Protein AF-A0A015TZT0-F1 (afdb_monomer_lite)

Sequence (84 aa):
MKSEGFKKREIKNNLKKINAMRTKTLYRCDAQKIDISRFPNFHITGSITGMKKLYYGKNALLVRCGSWIYNVSSEPEVYYNIAH

Radius of gyration: 15.44 Å; chains: 1; bounding box: 46×19×37 Å

Secondary structure (DSSP, 8-state):
---HHHHHHHHHHHHHHHHT-PPEE--HHHHHHTTGGGS-EEETTS-HHHHIIIII-TT--EEEETTEEEE-TT-HHIIIII--

Foldseek 3Di:
DDDPVVVVVVVVVVVVVQLPLDAFEAEPVVCVVVVLVPFDKDFPVDDPVCCCVPPQHSNFHWYDYDRMIGGCNVPCCCRVPGTD

Organism: NCBI:txid1339315

pLDDT: mean 87.56, std 12.95, range [54.19, 97.94]

Structure (mmCIF, N/CA/C/O backbone):
data_AF-A0A015TZT0-F1
#
_entry.id   AF-A0A015TZT0-F1
#
loop_
_atom_site.group_PDB
_atom_site.id
_atom_site.type_symbol
_atom_site.label_atom_id
_atom_site.label_alt_id
_atom_site.label_comp_id
_atom_site.label_asym_id
_atom_site.label_entity_id
_atom_site.label_seq_id
_atom_site.pdbx_PDB_ins_code
_atom_site.Cartn_x
_atom_site.Cartn_y
_atom_site.Cartn_z
_atom_site.occupancy
_atom_site.B_iso_or_equiv
_atom_site.auth_seq_id
_atom_site.auth_comp_id
_atom_site.auth_asym_id
_atom_site.auth_atom_id
_atom_site.pdbx_PDB_model_num
ATOM 1 N N . MET A 1 1 ? 30.425 8.829 27.796 1.00 55.75 1 MET A N 1
ATOM 2 C CA . MET A 1 1 ? 30.261 9.162 26.359 1.00 55.75 1 MET A CA 1
ATOM 3 C C . MET A 1 1 ? 30.053 7.864 25.583 1.00 55.75 1 MET A C 1
ATOM 5 O O . MET A 1 1 ? 30.871 6.967 25.731 1.00 55.75 1 MET A O 1
ATOM 9 N N . LYS A 1 2 ? 28.953 7.696 24.831 1.00 55.34 2 LYS A N 1
ATOM 10 C CA . LYS A 1 2 ? 28.749 6.485 24.004 1.00 55.34 2 LYS A CA 1
ATOM 11 C C . LYS A 1 2 ? 29.760 6.497 22.845 1.00 55.34 2 LYS A C 1
ATOM 13 O O . LYS A 1 2 ? 29.899 7.525 22.189 1.00 55.34 2 LYS A O 1
ATOM 18 N N . SER A 1 3 ? 30.473 5.393 22.617 1.00 67.00 3 SER A N 1
ATOM 19 C CA . SER A 1 3 ? 31.535 5.295 21.601 1.00 67.00 3 SER A CA 1
ATOM 20 C C . SER A 1 3 ? 30.990 5.447 20.172 1.00 67.00 3 SER A C 1
ATOM 22 O O . SER A 1 3 ? 29.868 5.031 19.878 1.00 67.00 3 SER A O 1
ATOM 24 N N . GLU A 1 4 ? 31.782 6.008 19.250 1.00 70.50 4 GLU A N 1
ATOM 25 C CA . GLU A 1 4 ? 31.381 6.180 17.840 1.00 70.50 4 GLU A CA 1
ATOM 26 C C . GLU A 1 4 ? 30.930 4.870 17.171 1.00 70.50 4 GLU A C 1
ATOM 28 O O . GLU A 1 4 ? 30.013 4.856 16.344 1.00 70.50 4 GLU A O 1
ATOM 33 N N . GLY A 1 5 ? 31.539 3.748 17.566 1.00 70.31 5 GLY A N 1
ATOM 34 C CA . GLY A 1 5 ? 31.162 2.415 17.099 1.00 70.31 5 GLY A CA 1
ATOM 35 C C . GLY A 1 5 ? 29.736 2.018 17.493 1.00 70.31 5 GLY A C 1
ATOM 36 O O . GLY A 1 5 ? 29.050 1.361 16.709 1.00 70.31 5 GLY A O 1
ATOM 37 N N . PHE A 1 6 ? 29.256 2.459 18.661 1.00 74.38 6 PHE A N 1
ATOM 38 C CA . PHE A 1 6 ? 27.874 2.248 19.094 1.00 74.38 6 PHE A CA 1
ATOM 39 C C . PHE A 1 6 ? 26.902 3.041 18.210 1.00 74.38 6 PHE A C 1
ATOM 41 O O . PHE A 1 6 ? 25.955 2.469 17.673 1.00 74.38 6 PHE A O 1
ATOM 48 N N . LYS A 1 7 ? 27.206 4.320 17.953 1.00 71.38 7 LYS A N 1
ATOM 49 C CA . LYS A 1 7 ? 26.387 5.216 17.117 1.00 71.38 7 LYS A CA 1
ATOM 50 C C . LYS A 1 7 ? 26.266 4.706 15.673 1.00 71.38 7 LYS A C 1
ATOM 52 O O . LYS A 1 7 ? 25.165 4.635 15.131 1.00 71.38 7 LYS A O 1
ATOM 57 N N . LYS A 1 8 ? 27.370 4.254 15.059 1.00 71.94 8 LYS A N 1
ATOM 58 C CA . LYS A 1 8 ? 27.361 3.653 13.705 1.00 71.94 8 LYS A CA 1
ATOM 59 C C . LYS A 1 8 ? 26.530 2.367 13.637 1.00 71.94 8 LYS A C 1
ATOM 61 O O . LYS A 1 8 ? 25.835 2.139 12.646 1.00 71.94 8 LYS A O 1
ATOM 66 N N . ARG A 1 9 ? 26.589 1.524 14.672 1.00 77.31 9 ARG A N 1
ATOM 67 C CA . ARG A 1 9 ? 25.830 0.263 14.744 1.00 77.31 9 ARG A CA 1
ATOM 68 C C . ARG A 1 9 ? 24.333 0.518 14.934 1.00 77.31 9 ARG A C 1
ATOM 70 O O . ARG A 1 9 ? 23.521 -0.115 14.266 1.00 77.31 9 ARG A O 1
ATOM 77 N N . GLU A 1 10 ? 23.985 1.494 15.765 1.00 79.38 10 GLU A N 1
ATOM 78 C CA . GLU A 1 10 ? 22.615 1.959 15.989 1.00 79.38 10 GLU A CA 1
ATOM 79 C C . GLU A 1 10 ? 21.990 2.532 14.705 1.00 79.38 10 GLU A C 1
ATOM 81 O O . GLU A 1 10 ? 20.900 2.119 14.312 1.00 79.38 10 GLU A O 1
ATOM 86 N N . ILE A 1 11 ? 22.728 3.371 13.967 1.00 77.38 11 ILE A N 1
ATOM 87 C CA . ILE A 1 11 ? 22.302 3.892 12.657 1.00 77.38 11 ILE A CA 1
ATOM 88 C C . ILE A 1 11 ? 22.105 2.755 11.647 1.00 77.38 11 ILE A C 1
ATOM 90 O O . ILE A 1 11 ? 21.083 2.713 10.967 1.00 77.38 11 ILE A O 1
ATOM 94 N N . LYS A 1 12 ? 23.039 1.796 11.558 1.00 71.44 12 LYS A N 1
ATOM 95 C CA . LYS A 1 12 ? 22.903 0.633 10.659 1.00 71.44 12 LYS A CA 1
ATOM 96 C C . LYS A 1 12 ? 21.681 -0.221 10.994 1.00 71.44 12 LYS A C 1
ATOM 98 O O . LYS A 1 12 ? 21.006 -0.692 10.081 1.00 71.44 12 LYS A O 1
ATOM 103 N N . ASN A 1 13 ? 21.397 -0.419 12.278 1.00 68.81 13 ASN A N 1
ATOM 104 C CA . ASN A 1 13 ? 20.247 -1.192 12.738 1.00 68.81 13 ASN A CA 1
ATOM 105 C C . ASN A 1 13 ? 18.930 -0.459 12.468 1.00 68.81 13 ASN A C 1
ATOM 107 O O . ASN A 1 13 ? 18.004 -1.082 11.958 1.00 68.81 13 ASN A O 1
ATOM 111 N N . ASN A 1 14 ? 18.867 0.855 12.698 1.00 65.44 14 ASN A N 1
ATOM 112 C CA . ASN A 1 14 ? 17.714 1.672 12.314 1.00 65.44 14 ASN A CA 1
ATOM 113 C C . ASN A 1 14 ? 17.513 1.681 10.796 1.00 65.44 14 ASN A C 1
ATOM 115 O O . ASN A 1 14 ? 16.400 1.468 10.329 1.00 65.44 14 ASN A O 1
ATOM 119 N N . LEU A 1 15 ? 18.585 1.802 10.009 1.00 60.66 15 LEU A N 1
ATOM 120 C CA . LEU A 1 15 ? 18.511 1.724 8.551 1.00 60.66 15 LEU A CA 1
ATOM 121 C C . LEU A 1 15 ? 18.047 0.339 8.078 1.00 60.66 15 LEU A C 1
ATOM 123 O O . LEU A 1 15 ? 17.254 0.248 7.147 1.00 60.66 15 LEU A O 1
ATOM 127 N N . LYS A 1 16 ? 18.487 -0.746 8.732 1.00 61.12 16 LYS A N 1
ATOM 128 C CA . LYS A 1 16 ? 17.953 -2.097 8.502 1.00 61.12 16 LYS A CA 1
ATOM 129 C C . LYS A 1 16 ? 16.470 -2.187 8.857 1.00 61.12 16 LYS A C 1
ATOM 131 O O . LYS A 1 16 ? 15.736 -2.785 8.088 1.00 61.12 16 LYS A O 1
ATOM 136 N N . LYS A 1 17 ? 16.029 -1.581 9.962 1.00 59.91 17 LYS A N 1
ATOM 137 C CA . LYS A 1 17 ? 14.626 -1.570 10.411 1.00 59.91 17 LYS A CA 1
ATOM 138 C C . LYS A 1 17 ? 13.720 -0.820 9.427 1.00 59.91 17 LYS A C 1
ATOM 140 O O . LYS A 1 17 ? 12.667 -1.327 9.063 1.00 59.91 17 LYS A O 1
ATOM 145 N N . ILE A 1 18 ? 14.186 0.320 8.918 1.00 60.78 18 ILE A N 1
ATOM 146 C CA . ILE A 1 18 ? 13.512 1.119 7.884 1.00 60.78 18 ILE A CA 1
ATOM 147 C C . ILE A 1 18 ? 13.475 0.358 6.546 1.00 60.78 18 ILE A C 1
ATOM 149 O O . ILE A 1 18 ? 12.431 0.264 5.905 1.00 60.78 18 ILE A O 1
ATOM 153 N N . ASN A 1 19 ? 14.591 -0.262 6.143 1.00 54.19 19 ASN A N 1
ATOM 154 C CA . ASN A 1 19 ? 14.660 -1.080 4.923 1.00 54.19 19 ASN A CA 1
ATOM 155 C C . ASN A 1 19 ? 13.885 -2.404 5.040 1.00 54.19 19 ASN A C 1
ATOM 157 O O . ASN A 1 19 ? 13.585 -3.025 4.024 1.00 54.19 19 ASN A O 1
ATOM 161 N N . ALA A 1 20 ? 13.576 -2.843 6.260 1.00 57.03 20 ALA A N 1
ATOM 162 C CA . ALA A 1 20 ? 12.816 -4.052 6.544 1.00 57.03 20 ALA A CA 1
ATOM 163 C C . ALA A 1 20 ? 11.307 -3.800 6.642 1.00 57.03 20 ALA A C 1
ATOM 165 O O . ALA A 1 20 ? 10.589 -4.707 7.055 1.00 57.03 20 ALA A O 1
ATOM 166 N N . MET A 1 21 ? 10.799 -2.622 6.252 1.00 66.94 21 MET A N 1
ATOM 167 C CA . MET A 1 21 ? 9.356 -2.435 6.075 1.00 66.94 21 MET A CA 1
ATOM 168 C C . MET A 1 21 ? 8.882 -3.238 4.859 1.00 66.94 21 MET A C 1
ATOM 170 O O . MET A 1 21 ? 8.848 -2.760 3.717 1.00 66.94 21 MET A O 1
ATOM 174 N N . ARG A 1 22 ? 8.616 -4.519 5.134 1.00 82.06 22 ARG A N 1
ATOM 175 C CA . ARG A 1 22 ? 8.050 -5.500 4.213 1.00 82.06 22 ARG A CA 1
ATOM 176 C C . ARG A 1 22 ? 6.640 -5.059 3.844 1.00 82.06 22 ARG A C 1
ATOM 178 O O . ARG A 1 22 ? 5.940 -4.467 4.650 1.00 82.06 22 ARG A O 1
ATOM 185 N N . THR A 1 23 ? 6.205 -5.381 2.637 1.00 88.81 23 THR A N 1
ATOM 186 C CA . THR A 1 23 ? 4.793 -5.229 2.288 1.00 88.81 23 THR A CA 1
ATOM 187 C C . THR A 1 23 ? 3.955 -6.101 3.225 1.00 88.81 23 THR A C 1
ATOM 189 O O . THR A 1 23 ? 4.234 -7.295 3.348 1.00 88.81 23 THR A O 1
ATOM 192 N N . LYS A 1 24 ? 2.964 -5.501 3.886 1.00 93.81 24 LYS A N 1
ATOM 193 C CA . LYS A 1 24 ? 2.011 -6.203 4.758 1.00 93.81 24 LYS A CA 1
ATOM 194 C C . LYS A 1 24 ? 0.802 -6.694 3.973 1.00 93.81 24 LYS A C 1
ATOM 196 O O . LYS A 1 24 ? 0.604 -6.274 2.835 1.00 93.81 24 LYS A O 1
ATOM 201 N N . THR A 1 25 ? -0.014 -7.558 4.561 1.00 95.75 25 THR A N 1
ATOM 202 C CA . THR A 1 25 ? -1.272 -8.017 3.964 1.00 95.75 25 THR A CA 1
ATOM 203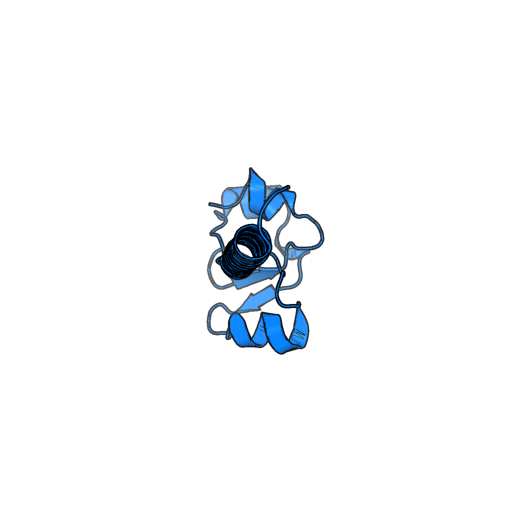 C C . THR A 1 25 ? -2.458 -7.333 4.632 1.00 95.75 25 THR A C 1
ATOM 205 O O . THR A 1 25 ? -2.529 -7.233 5.852 1.00 95.75 25 THR A O 1
ATOM 208 N N . LEU A 1 26 ? -3.402 -6.867 3.823 1.00 95.56 26 LEU A N 1
ATOM 209 C CA . LEU A 1 26 ? -4.669 -6.299 4.261 1.00 95.56 26 LEU A CA 1
ATOM 210 C C . LEU A 1 26 ? -5.806 -7.200 3.771 1.00 95.56 26 LEU A C 1
ATOM 212 O O . LEU A 1 26 ? -5.899 -7.499 2.576 1.00 95.56 26 LEU A O 1
ATOM 216 N N . TYR A 1 27 ? -6.665 -7.647 4.686 1.00 95.75 27 TYR A N 1
ATOM 217 C CA . TYR A 1 27 ? -7.815 -8.473 4.330 1.00 95.75 27 TYR A CA 1
ATOM 218 C C . TYR A 1 27 ? -8.883 -7.658 3.601 1.00 95.75 27 TYR A C 1
ATOM 220 O O . TYR A 1 27 ? -9.068 -6.470 3.857 1.00 95.75 27 TYR A O 1
ATOM 228 N N . ARG A 1 28 ? -9.621 -8.314 2.694 1.00 93.12 28 ARG A N 1
ATOM 229 C CA . ARG A 1 28 ? -10.635 -7.649 1.857 1.00 93.12 28 ARG A CA 1
ATOM 230 C C . ARG A 1 28 ? -11.705 -6.923 2.671 1.00 93.12 28 ARG A C 1
ATOM 232 O O . ARG A 1 28 ? -12.081 -5.822 2.292 1.00 93.12 28 ARG A O 1
ATOM 239 N N . CYS A 1 29 ? -12.155 -7.510 3.780 1.00 94.38 29 CYS A N 1
ATOM 240 C CA . CYS A 1 29 ? -13.164 -6.890 4.637 1.00 94.38 29 CYS A CA 1
ATOM 241 C C . CYS A 1 29 ? -12.677 -5.552 5.209 1.00 94.38 29 CYS A C 1
ATOM 243 O O . CYS A 1 29 ? -13.408 -4.569 5.168 1.00 94.38 29 CYS A O 1
ATOM 245 N N . ASP A 1 30 ? -11.437 -5.489 5.695 1.00 94.75 30 ASP A N 1
ATOM 246 C CA . ASP A 1 30 ? -10.882 -4.255 6.263 1.00 94.75 30 ASP A CA 1
ATOM 247 C C . ASP A 1 30 ? -10.528 -3.242 5.178 1.00 94.75 30 ASP A C 1
ATOM 249 O O . ASP A 1 30 ? -10.782 -2.053 5.338 1.00 94.75 30 ASP A O 1
ATOM 253 N N . ALA A 1 31 ? -10.046 -3.722 4.031 1.00 94.19 31 ALA A N 1
ATOM 254 C CA . ALA A 1 31 ? -9.815 -2.903 2.851 1.00 94.19 31 ALA A CA 1
ATOM 255 C C . ALA A 1 31 ? -11.090 -2.199 2.356 1.00 94.19 31 ALA A C 1
ATOM 257 O O . ALA A 1 31 ? -11.028 -1.048 1.930 1.00 94.19 31 ALA A O 1
ATOM 258 N N . GLN A 1 32 ? -12.240 -2.873 2.427 1.00 95.38 32 GLN A N 1
ATOM 259 C CA . GLN A 1 32 ? -13.526 -2.297 2.043 1.00 95.38 32 GLN A CA 1
ATOM 260 C C . GLN A 1 32 ? -14.001 -1.236 3.044 1.00 95.38 32 GLN A C 1
ATOM 262 O O . GLN A 1 32 ? -14.496 -0.195 2.622 1.00 95.38 32 GLN A O 1
ATOM 267 N N . LYS A 1 33 ? -13.804 -1.454 4.354 1.00 95.38 33 LYS A N 1
ATOM 268 C CA . LYS A 1 33 ? -14.176 -0.482 5.402 1.00 95.38 33 LYS A CA 1
ATOM 269 C C . LYS A 1 33 ? -13.466 0.864 5.246 1.00 95.38 33 LYS A C 1
ATOM 271 O O . LYS A 1 33 ? -14.045 1.889 5.581 1.00 95.38 33 LYS A O 1
ATOM 276 N N . ILE A 1 34 ? -12.223 0.854 4.766 1.00 94.50 34 ILE A N 1
ATOM 277 C CA . ILE A 1 34 ? -11.389 2.061 4.624 1.00 94.50 34 ILE A CA 1
ATOM 278 C C . ILE A 1 34 ? -11.361 2.630 3.198 1.00 94.50 34 ILE A C 1
ATOM 280 O O . ILE A 1 34 ? -10.581 3.548 2.931 1.00 94.50 34 ILE A O 1
ATOM 284 N N . ASP A 1 35 ? -12.158 2.052 2.292 1.00 95.81 35 ASP A N 1
ATOM 285 C CA . ASP A 1 35 ? -12.128 2.319 0.851 1.00 95.81 35 ASP A CA 1
ATOM 286 C C . ASP A 1 35 ? -10.693 2.326 0.288 1.00 95.81 35 ASP A C 1
ATOM 288 O O . ASP A 1 35 ? -10.160 3.350 -0.143 1.00 95.81 35 ASP A O 1
ATOM 292 N N . ILE A 1 36 ? -10.023 1.165 0.312 1.00 96.31 36 ILE A N 1
ATOM 293 C CA . ILE A 1 36 ? -8.615 1.054 -0.116 1.00 96.31 36 ILE A CA 1
ATOM 294 C C . ILE A 1 36 ? -8.392 1.508 -1.575 1.00 96.31 36 ILE A C 1
ATOM 296 O O . ILE A 1 36 ? -7.274 1.863 -1.950 1.00 96.31 36 ILE A O 1
ATOM 300 N N . SER A 1 37 ? -9.437 1.504 -2.411 1.00 96.44 37 SER A N 1
ATOM 301 C CA . SER A 1 37 ? -9.394 1.887 -3.830 1.00 96.44 37 SER A CA 1
ATOM 302 C C . SER A 1 37 ? -8.887 3.305 -4.061 1.00 96.44 37 SER A C 1
ATOM 304 O O . SER A 1 37 ? -8.325 3.577 -5.121 1.00 96.44 37 SER A O 1
ATOM 306 N N . ARG A 1 38 ? -9.065 4.200 -3.083 1.00 97.06 38 ARG A N 1
ATOM 307 C CA . ARG A 1 38 ? -8.625 5.598 -3.176 1.00 97.06 38 ARG A CA 1
ATOM 308 C C . ARG A 1 38 ? -7.107 5.767 -3.147 1.00 97.06 38 ARG A C 1
ATOM 310 O O . ARG A 1 38 ? -6.605 6.828 -3.509 1.00 97.06 38 ARG A O 1
ATOM 317 N N . PHE A 1 39 ? -6.367 4.750 -2.700 1.00 97.12 39 PHE A N 1
ATOM 318 C CA . PHE A 1 39 ? -4.909 4.797 -2.666 1.00 97.12 39 PHE A CA 1
ATOM 319 C C . PHE A 1 39 ? -4.301 4.413 -4.026 1.00 97.12 39 PHE A C 1
ATOM 321 O O . PHE A 1 39 ? -4.794 3.497 -4.698 1.00 97.12 39 PHE A O 1
ATOM 328 N N . PRO A 1 40 ? -3.165 5.030 -4.414 1.00 97.62 40 PRO A N 1
ATOM 329 C CA . PRO A 1 40 ? -2.395 4.592 -5.571 1.00 97.62 40 PRO A CA 1
ATOM 330 C C . PRO A 1 40 ? -2.012 3.119 -5.441 1.00 97.62 40 PRO A C 1
ATOM 332 O O . PRO A 1 40 ? -1.609 2.668 -4.366 1.00 97.62 40 PRO A O 1
ATOM 335 N N . ASN A 1 41 ? -2.106 2.367 -6.532 1.00 97.19 41 ASN A N 1
ATOM 336 C CA . ASN A 1 41 ? -1.867 0.931 -6.508 1.00 97.19 41 ASN A CA 1
ATOM 337 C C . ASN A 1 41 ? -1.229 0.416 -7.798 1.00 97.19 41 ASN A C 1
ATOM 339 O O . ASN A 1 41 ? -1.193 1.099 -8.819 1.00 97.19 41 ASN A O 1
ATOM 343 N N . PHE A 1 42 ? -0.690 -0.797 -7.718 1.00 97.62 42 PHE A N 1
ATOM 344 C CA . PHE A 1 42 ? -0.140 -1.530 -8.849 1.00 97.62 42 PHE A CA 1
ATOM 345 C C . PHE A 1 42 ? -0.431 -3.024 -8.708 1.00 97.62 42 PHE A C 1
ATOM 347 O O . PHE A 1 42 ? -0.683 -3.532 -7.611 1.00 97.62 42 PHE A O 1
ATOM 354 N N . HIS A 1 43 ? -0.418 -3.734 -9.834 1.00 97.81 43 HIS A N 1
ATOM 355 C CA . HIS A 1 43 ? -0.697 -5.163 -9.846 1.00 97.81 43 HIS A CA 1
ATOM 356 C C . HIS A 1 43 ? 0.384 -5.938 -9.084 1.00 97.81 43 HIS A C 1
ATOM 358 O O . HIS A 1 43 ? 1.563 -5.586 -9.117 1.00 97.81 43 HIS A O 1
ATOM 364 N N . ILE A 1 44 ? -0.003 -7.031 -8.429 1.00 95.56 44 ILE A N 1
ATOM 365 C CA . ILE A 1 44 ? 0.885 -7.849 -7.596 1.00 95.56 44 ILE A CA 1
ATOM 366 C C . ILE A 1 44 ? 2.129 -8.382 -8.324 1.00 95.56 44 ILE A C 1
ATOM 368 O O . ILE A 1 44 ? 3.164 -8.605 -7.701 1.00 95.56 44 ILE A O 1
ATOM 372 N N . THR A 1 45 ? 2.045 -8.573 -9.641 1.00 96.50 45 THR A N 1
A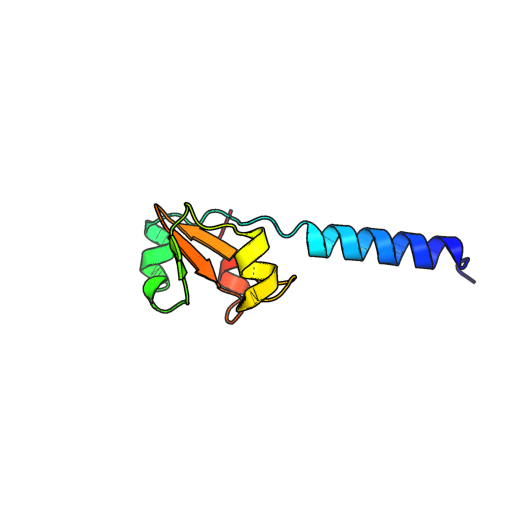TOM 373 C CA . THR A 1 45 ? 3.183 -9.011 -10.466 1.00 96.50 45 THR A CA 1
ATOM 374 C C . THR A 1 45 ? 4.238 -7.918 -10.655 1.00 96.50 45 THR A C 1
ATOM 376 O O . THR A 1 45 ? 5.324 -8.196 -11.158 1.00 96.50 45 THR A O 1
ATOM 379 N N . GLY A 1 46 ? 3.943 -6.676 -10.262 1.00 94.81 46 GLY A N 1
ATOM 380 C CA . GLY A 1 46 ? 4.878 -5.564 -10.317 1.00 94.81 46 GLY A CA 1
ATOM 381 C C . GLY A 1 46 ? 6.012 -5.688 -9.296 1.00 94.81 46 GLY A C 1
ATOM 382 O 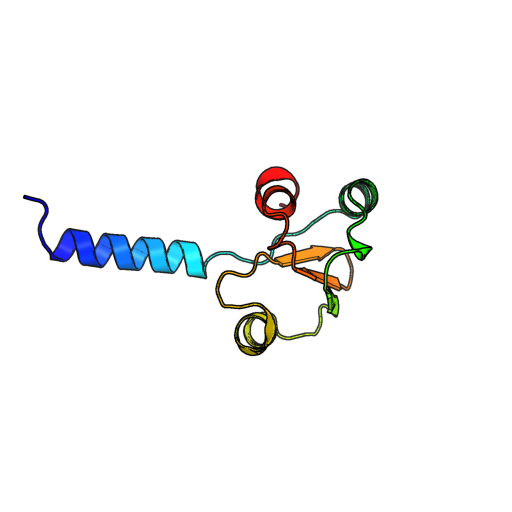O . GLY A 1 46 ? 5.856 -6.205 -8.190 1.00 94.81 46 GLY A O 1
ATOM 383 N N . SER A 1 47 ? 7.183 -5.160 -9.655 1.00 94.31 47 SER A N 1
ATOM 384 C CA . SER A 1 47 ? 8.358 -5.175 -8.779 1.00 94.31 47 SER A CA 1
ATOM 385 C C . SER A 1 47 ? 8.208 -4.169 -7.639 1.00 94.31 47 SER A C 1
ATOM 387 O O . SER A 1 47 ? 8.355 -2.969 -7.853 1.00 94.31 47 SER A O 1
ATOM 389 N N . ILE A 1 48 ? 7.999 -4.644 -6.406 1.00 92.50 48 ILE A N 1
ATOM 390 C CA . ILE A 1 48 ? 7.951 -3.787 -5.204 1.00 92.50 48 ILE A CA 1
ATOM 391 C C . ILE A 1 48 ? 9.219 -2.929 -5.086 1.00 92.50 48 ILE A C 1
ATOM 393 O O . ILE A 1 48 ? 9.138 -1.727 -4.833 1.00 92.50 48 ILE A O 1
ATOM 397 N N . THR A 1 49 ? 10.393 -3.528 -5.298 1.00 92.56 49 THR A N 1
ATOM 398 C CA . THR A 1 49 ? 11.674 -2.810 -5.242 1.00 92.56 49 THR A CA 1
ATOM 399 C C . THR A 1 49 ? 11.760 -1.738 -6.327 1.00 92.56 49 THR A C 1
ATOM 401 O O . THR A 1 49 ? 12.193 -0.622 -6.043 1.00 92.56 49 THR A O 1
ATOM 404 N N . GLY A 1 50 ? 11.310 -2.050 -7.548 1.00 94.50 50 GLY A N 1
ATOM 405 C CA . GLY A 1 50 ? 11.229 -1.086 -8.645 1.00 94.50 50 GLY A CA 1
ATOM 406 C C . GLY A 1 50 ? 10.278 0.066 -8.323 1.00 94.50 50 GLY A C 1
ATOM 407 O O . GLY A 1 50 ? 10.670 1.225 -8.422 1.00 94.50 50 GLY A O 1
ATOM 408 N N . MET A 1 51 ? 9.079 -0.246 -7.826 1.00 95.44 51 MET A N 1
ATOM 409 C CA . MET A 1 51 ? 8.067 0.744 -7.453 1.00 95.44 51 ME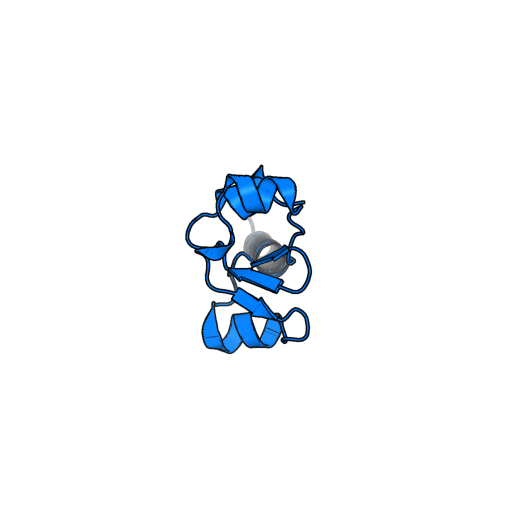T A CA 1
ATOM 410 C C . MET A 1 51 ? 8.552 1.687 -6.350 1.00 95.44 51 MET A C 1
ATOM 412 O O . MET A 1 51 ? 8.401 2.903 -6.459 1.00 95.44 51 MET A O 1
ATOM 416 N N . LYS A 1 52 ? 9.209 1.151 -5.314 1.00 92.44 52 LYS A N 1
ATOM 417 C CA . LYS A 1 52 ? 9.826 1.965 -4.257 1.00 92.44 52 LYS A CA 1
ATOM 418 C C . LYS A 1 52 ? 10.968 2.833 -4.786 1.00 92.44 52 LYS A C 1
ATOM 420 O O . LYS A 1 52 ? 11.106 3.973 -4.361 1.00 92.44 52 LYS A O 1
ATOM 425 N N . LYS A 1 53 ? 11.802 2.324 -5.695 1.00 92.88 53 LYS A N 1
ATOM 426 C CA . LYS A 1 53 ? 12.950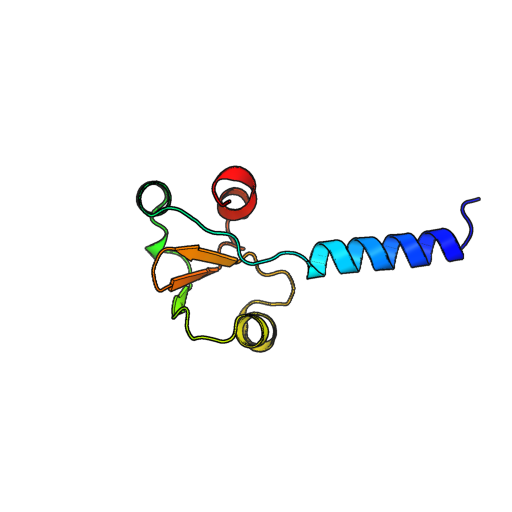 3.078 -6.221 1.00 92.88 53 LYS A CA 1
ATOM 427 C C . LYS A 1 53 ? 12.533 4.203 -7.171 1.00 92.88 53 LYS A C 1
ATOM 429 O O . LYS A 1 53 ? 13.142 5.265 -7.123 1.00 92.88 53 LYS A O 1
ATOM 434 N N . LEU A 1 54 ? 11.552 3.951 -8.035 1.00 96.00 54 LEU A N 1
ATOM 435 C CA . LEU A 1 54 ? 11.215 4.833 -9.155 1.00 96.00 54 LEU A CA 1
ATOM 436 C C . LEU A 1 54 ? 10.039 5.774 -8.868 1.00 96.00 54 LEU A C 1
ATOM 438 O O . LEU A 1 54 ? 10.024 6.870 -9.414 1.00 96.00 54 LEU A O 1
ATOM 442 N N . TYR A 1 55 ? 9.078 5.370 -8.027 1.00 95.38 55 TYR A N 1
ATOM 443 C CA . TYR A 1 55 ? 7.805 6.094 -7.891 1.00 95.38 55 TYR A CA 1
ATOM 444 C C . TYR A 1 55 ? 7.451 6.483 -6.452 1.00 95.38 55 TYR A C 1
ATOM 446 O O . TYR A 1 55 ? 7.065 7.620 -6.208 1.00 95.38 55 TYR A O 1
ATOM 454 N N . TYR A 1 56 ? 7.558 5.565 -5.487 1.00 93.69 56 TYR A N 1
ATOM 455 C CA . TYR A 1 56 ? 7.003 5.792 -4.141 1.00 93.69 56 TYR A CA 1
ATOM 456 C C . TYR A 1 56 ? 8.029 6.167 -3.068 1.00 93.69 56 TYR A C 1
ATOM 458 O O . TYR A 1 56 ? 7.661 6.640 -1.996 1.00 93.69 56 TYR A O 1
ATOM 466 N N . GLY A 1 57 ? 9.313 5.943 -3.330 1.00 91.12 57 GLY A N 1
ATOM 467 C CA . GLY A 1 57 ? 10.382 6.133 -2.359 1.00 91.12 57 GLY A CA 1
ATOM 468 C C . GLY A 1 57 ? 10.672 4.889 -1.513 1.00 91.12 57 GLY A C 1
ATOM 469 O O . GLY A 1 57 ? 9.857 3.980 -1.329 1.00 91.12 57 GLY A O 1
ATOM 470 N N . LYS A 1 58 ? 11.889 4.855 -0.961 1.00 88.50 58 LYS A N 1
ATOM 471 C CA . LYS A 1 58 ? 12.423 3.714 -0.198 1.00 88.50 58 LYS A CA 1
ATOM 472 C C . LYS A 1 58 ? 11.580 3.360 1.033 1.00 88.50 58 LYS A C 1
ATOM 474 O O . LYS A 1 58 ? 11.459 2.187 1.386 1.00 88.50 58 LYS A O 1
ATOM 479 N N . ASN A 1 59 ? 10.982 4.377 1.646 1.00 88.50 59 ASN A N 1
ATOM 480 C CA . ASN A 1 59 ? 10.227 4.267 2.892 1.00 88.50 59 ASN A CA 1
ATOM 481 C C . ASN A 1 59 ? 8.720 4.092 2.658 1.00 88.50 59 ASN A C 1
ATOM 483 O O . ASN A 1 59 ? 7.957 4.193 3.613 1.00 88.50 59 ASN A O 1
ATOM 487 N N . ALA A 1 60 ? 8.290 3.835 1.416 1.00 92.44 60 ALA A N 1
ATOM 488 C CA . ALA A 1 60 ? 6.877 3.679 1.106 1.00 92.44 60 ALA A CA 1
ATOM 489 C C . ALA A 1 60 ? 6.247 2.526 1.897 1.00 92.44 60 ALA A C 1
ATOM 491 O O . ALA A 1 60 ? 6.779 1.404 1.937 1.00 92.44 60 ALA A O 1
ATOM 492 N N . LEU A 1 61 ? 5.094 2.824 2.487 1.00 95.00 61 LEU A N 1
ATOM 493 C CA . LEU A 1 61 ? 4.241 1.883 3.194 1.00 95.00 61 LEU A CA 1
ATOM 494 C C . LEU A 1 61 ? 3.326 1.214 2.178 1.00 95.00 61 LEU A C 1
ATOM 496 O O . LEU A 1 61 ? 2.453 1.853 1.592 1.00 95.00 61 LEU A O 1
ATOM 500 N N . LEU A 1 62 ? 3.570 -0.072 1.940 1.00 95.62 62 LEU A N 1
ATOM 501 C CA . LEU A 1 62 ? 2.835 -0.850 0.953 1.00 95.62 62 LEU A CA 1
ATOM 502 C C . LEU A 1 62 ? 2.039 -1.951 1.643 1.00 95.62 62 LEU A C 1
ATOM 504 O O . LEU A 1 62 ? 2.575 -2.673 2.489 1.00 95.62 62 LEU A O 1
ATOM 508 N N . VAL A 1 63 ? 0.787 -2.113 1.228 1.00 96.50 63 VAL A N 1
ATOM 509 C CA . VAL A 1 63 ? -0.095 -3.191 1.684 1.00 96.50 63 VAL A CA 1
ATOM 510 C C . VAL A 1 63 ? -0.620 -3.975 0.487 1.00 96.50 63 VAL A C 1
ATOM 512 O O . VAL A 1 63 ? -0.987 -3.405 -0.536 1.00 96.50 63 VAL A O 1
ATOM 515 N N . ARG A 1 64 ? -0.638 -5.299 0.591 1.00 96.75 64 ARG A N 1
ATOM 516 C CA . ARG A 1 64 ? -1.195 -6.208 -0.408 1.00 96.75 64 ARG A CA 1
ATOM 517 C C . ARG A 1 64 ? -2.640 -6.520 -0.049 1.00 96.75 64 ARG A C 1
ATOM 519 O O . ARG A 1 64 ? -2.901 -6.979 1.057 1.00 96.75 64 ARG A O 1
ATOM 526 N N . CYS A 1 65 ? -3.550 -6.358 -1.002 1.00 96.75 65 CYS A N 1
ATOM 527 C CA . CYS A 1 65 ? -4.935 -6.804 -0.884 1.00 96.75 65 CYS A CA 1
ATOM 528 C C . CYS A 1 65 ? -5.351 -7.482 -2.198 1.00 96.75 65 CYS A C 1
ATOM 530 O O . CYS A 1 65 ? -5.376 -6.862 -3.262 1.00 96.75 65 CYS A O 1
ATOM 532 N N . GLY A 1 66 ? -5.627 -8.789 -2.147 1.00 94.38 66 GLY A N 1
ATOM 533 C CA . GLY A 1 66 ? -5.941 -9.584 -3.338 1.00 94.38 66 GLY A CA 1
ATOM 534 C C . GLY A 1 66 ? -4.812 -9.578 -4.381 1.00 94.38 66 GLY A C 1
ATOM 535 O O . GLY A 1 66 ? -3.679 -9.969 -4.077 1.00 94.38 66 GLY A O 1
ATOM 536 N N . SER A 1 67 ? -5.143 -9.148 -5.603 1.00 96.56 67 SER A N 1
ATOM 537 C CA . SER A 1 67 ? -4.229 -9.063 -6.757 1.00 96.56 67 SER A CA 1
ATOM 538 C C . SER A 1 67 ? -3.499 -7.717 -6.872 1.00 96.56 67 SER A C 1
ATOM 540 O O . SER A 1 67 ? -2.812 -7.476 -7.863 1.00 96.56 67 SER A O 1
ATOM 542 N N . TRP A 1 68 ? -3.626 -6.843 -5.871 1.00 97.69 68 TRP A N 1
ATOM 543 C CA . TRP A 1 68 ? -3.120 -5.471 -5.913 1.00 97.69 68 TRP A CA 1
ATOM 544 C C . TRP A 1 68 ? -2.237 -5.148 -4.708 1.00 97.69 68 TRP A C 1
ATOM 546 O O . TRP A 1 68 ? -2.369 -5.732 -3.626 1.00 97.69 68 TRP A O 1
ATOM 556 N N . ILE A 1 69 ? -1.325 -4.198 -4.907 1.00 97.94 69 ILE A N 1
ATOM 557 C CA . ILE A 1 69 ? -0.479 -3.606 -3.874 1.00 97.94 69 ILE A CA 1
ATOM 558 C C . ILE A 1 6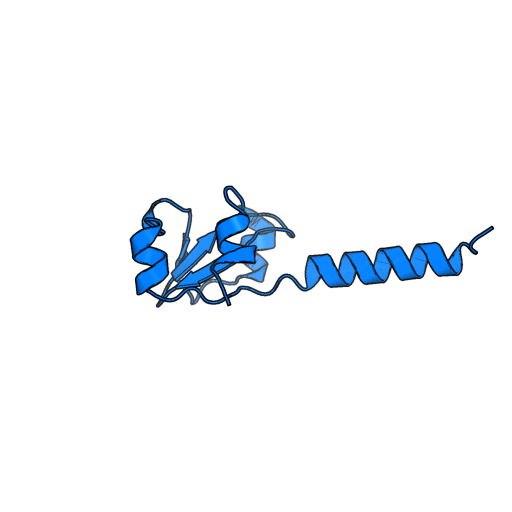9 ? -0.760 -2.105 -3.843 1.00 97.94 69 ILE A C 1
ATOM 560 O O . ILE A 1 69 ? -0.615 -1.429 -4.858 1.00 97.94 69 ILE A O 1
ATOM 564 N N . TYR A 1 70 ? -1.139 -1.595 -2.677 1.00 97.88 70 TYR A N 1
ATOM 565 C CA . TYR A 1 70 ? -1.541 -0.211 -2.449 1.00 97.88 70 TYR A CA 1
ATOM 566 C C . TYR A 1 70 ? -0.456 0.540 -1.686 1.00 97.88 70 TYR A C 1
ATOM 568 O O . TYR A 1 70 ? 0.142 0.002 -0.751 1.00 97.88 70 TYR A O 1
ATOM 576 N N . ASN A 1 71 ? -0.218 1.789 -2.075 1.00 97.38 71 ASN A N 1
ATOM 577 C CA . ASN A 1 71 ? 0.636 2.718 -1.354 1.00 97.38 71 ASN A CA 1
ATOM 578 C C . ASN A 1 71 ? -0.196 3.521 -0.350 1.00 97.38 71 ASN A C 1
ATOM 580 O O . ASN A 1 71 ? -0.904 4.449 -0.726 1.00 97.38 71 ASN A O 1
ATOM 584 N N . VAL A 1 72 ? -0.050 3.188 0.930 1.00 96.69 72 VAL A N 1
ATOM 585 C CA . VAL A 1 72 ? -0.770 3.819 2.047 1.00 96.69 72 VAL A CA 1
ATOM 586 C C . VAL A 1 72 ? 0.118 4.800 2.815 1.00 96.69 72 VAL A C 1
ATOM 588 O O . VAL A 1 72 ? -0.123 5.094 3.978 1.00 96.69 72 VAL A O 1
ATOM 591 N N . SER A 1 73 ? 1.181 5.316 2.189 1.00 94.88 73 SER A N 1
ATOM 592 C CA . SER A 1 73 ? 2.119 6.226 2.869 1.00 94.88 73 SER A CA 1
ATOM 593 C C . SER A 1 73 ? 1.476 7.545 3.301 1.00 94.88 73 SER A C 1
ATOM 595 O O . SER A 1 73 ? 1.972 8.166 4.235 1.00 94.88 73 SER A O 1
ATOM 597 N N . SER A 1 74 ? 0.384 7.965 2.652 1.00 95.56 74 SER A N 1
ATOM 598 C CA . SER A 1 74 ? -0.406 9.124 3.082 1.00 95.56 74 SER A CA 1
ATOM 599 C C . SER A 1 74 ? -1.170 8.869 4.382 1.00 95.56 74 SER A C 1
ATOM 601 O O . SER A 1 74 ? -1.471 9.820 5.093 1.00 95.56 74 SER A O 1
ATOM 603 N N . GLU A 1 75 ? -1.446 7.603 4.716 1.00 96.38 75 GLU A N 1
ATOM 604 C CA . GLU A 1 75 ? -2.168 7.193 5.926 1.00 96.38 75 GLU A CA 1
ATOM 605 C C . GLU A 1 75 ? -1.499 5.984 6.591 1.00 96.38 75 GLU A C 1
ATOM 607 O O . GLU A 1 75 ? -1.949 4.838 6.466 1.00 96.38 75 GLU A O 1
ATOM 612 N N . PRO A 1 76 ? -0.400 6.230 7.326 1.00 94.00 76 PRO A N 1
ATOM 613 C CA . PRO A 1 76 ? 0.415 5.173 7.915 1.00 94.00 76 PRO A CA 1
ATOM 614 C C . PRO A 1 76 ? -0.332 4.234 8.868 1.00 94.00 76 PRO A C 1
ATOM 616 O O . PRO A 1 76 ? 0.084 3.087 9.039 1.00 94.00 76 PRO A O 1
ATOM 619 N N . GLU A 1 77 ? -1.433 4.681 9.476 1.00 94.31 77 GLU A N 1
ATOM 620 C CA . GLU A 1 77 ? -2.256 3.867 10.378 1.00 94.31 77 GLU A CA 1
ATOM 621 C C . GLU A 1 77 ? -2.801 2.609 9.699 1.00 94.31 77 GLU A C 1
ATOM 623 O O . GLU A 1 77 ? -2.846 1.551 10.326 1.00 94.31 77 GLU A O 1
ATOM 628 N N . VAL A 1 78 ? -3.108 2.670 8.398 1.00 94.31 78 VAL A N 1
ATOM 629 C CA . VAL A 1 78 ? -3.532 1.490 7.631 1.00 94.31 78 VAL A CA 1
ATOM 630 C C . VAL A 1 78 ? -2.450 0.410 7.664 1.00 94.31 78 VAL A C 1
ATOM 632 O O . VAL A 1 78 ? -2.739 -0.771 7.836 1.00 94.31 78 VAL A O 1
ATOM 635 N N . TYR A 1 79 ? -1.182 0.805 7.554 1.00 95.12 79 TYR A N 1
ATOM 636 C CA . TYR A 1 79 ? -0.059 -0.124 7.595 1.00 95.12 79 TYR A CA 1
ATOM 637 C C . TYR A 1 79 ? 0.260 -0.601 9.021 1.00 95.12 79 TYR A C 1
ATOM 639 O O . TYR A 1 79 ? 0.582 -1.774 9.220 1.00 95.12 79 TYR A O 1
ATOM 647 N N . TYR A 1 80 ? 0.215 0.280 10.023 1.00 93.06 80 TYR A N 1
ATOM 648 C CA . TYR A 1 80 ? 0.631 -0.067 11.386 1.00 93.06 80 TYR A CA 1
ATOM 649 C C . TYR A 1 80 ? -0.455 -0.767 12.204 1.00 93.06 80 TYR A C 1
ATOM 651 O O . TYR A 1 80 ? -0.131 -1.729 12.901 1.00 93.06 80 TYR A O 1
ATOM 659 N N . ASN A 1 81 ? -1.708 -0.328 12.081 1.00 93.88 81 ASN A N 1
ATOM 660 C CA . ASN A 1 81 ? -2.802 -0.719 12.972 1.00 93.88 81 ASN A CA 1
ATOM 661 C C . ASN A 1 81 ? -3.768 -1.722 12.329 1.00 93.88 81 ASN A C 1
ATOM 663 O O . ASN A 1 81 ? -4.396 -2.492 13.048 1.00 93.88 81 ASN A O 1
ATOM 667 N N . ILE A 1 82 ? -3.895 -1.712 10.995 1.00 93.75 82 ILE A N 1
ATOM 668 C CA . ILE A 1 82 ? -4.891 -2.526 10.274 1.00 93.75 82 ILE A CA 1
ATOM 669 C C . ILE A 1 82 ? -4.234 -3.693 9.523 1.00 93.75 82 ILE A C 1
ATOM 671 O O . ILE A 1 82 ? -4.733 -4.811 9.557 1.00 93.75 82 ILE A O 1
ATOM 675 N N . ALA A 1 83 ? -3.113 -3.458 8.838 1.00 91.75 83 ALA A N 1
ATOM 676 C CA . ALA A 1 83 ? -2.444 -4.483 8.038 1.00 91.75 83 ALA A CA 1
ATOM 677 C C . ALA A 1 83 ? -1.549 -5.425 8.874 1.00 91.75 83 ALA A C 1
ATOM 679 O O . ALA A 1 83 ? -0.871 -4.999 9.820 1.00 91.75 83 ALA A O 1
ATOM 680 N N . HIS A 1 84 ? -1.479 -6.691 8.451 1.00 88.69 84 HIS A N 1
ATOM 681 C CA . HIS A 1 84 ? -0.777 -7.795 9.120 1.00 88.69 84 HIS A CA 1
ATOM 682 C C . HIS A 1 84 ? 0.539 -8.172 8.427 1.00 88.69 84 HIS A C 1
ATOM 684 O O . HIS A 1 84 ? 0.562 -8.309 7.179 1.00 88.69 84 HIS A O 1
#